Protein AF-A0A2V3XX94-F1 (afdb_monomer)

Foldseek 3Di:
DDDDDDDWDDDPNDTDDPNNVVVVVVCVVQQQWDDDPPDDPDIAGDPSNCVVCVVVVHHDDNDDD

Structure (mmCIF, N/CA/C/O backbone):
data_AF-A0A2V3XX94-F1
#
_entry.id   AF-A0A2V3XX94-F1
#
loop_
_atom_site.group_PDB
_atom_site.id
_atom_site.type_symbol
_atom_site.label_atom_id
_atom_site.label_alt_id
_atom_site.label_comp_id
_atom_site.label_asym_id
_atom_site.label_entity_id
_atom_site.label_seq_id
_atom_site.pdbx_PDB_ins_code
_atom_site.Cartn_x
_atom_site.Cartn_y
_atom_site.Cartn_z
_atom_site.occupancy
_atom_site.B_iso_or_equiv
_atom_site.auth_seq_id
_atom_site.auth_comp_id
_atom_site.auth_asym_id
_atom_site.auth_atom_id
_atom_site.pdbx_PDB_model_num
ATOM 1 N N . MET A 1 1 ? -11.909 1.982 -26.702 1.00 53.69 1 MET A N 1
ATOM 2 C CA . MET A 1 1 ? -11.290 1.441 -25.472 1.00 53.69 1 MET A CA 1
ATOM 3 C C . MET A 1 1 ? -9.898 2.043 -25.376 1.00 53.69 1 MET A C 1
ATOM 5 O O . MET A 1 1 ? -9.175 1.953 -26.358 1.00 53.69 1 MET A O 1
ATOM 9 N N . ARG A 1 2 ? -9.556 2.764 -24.301 1.00 68.19 2 ARG A N 1
ATOM 10 C CA . ARG A 1 2 ? -8.187 3.284 -24.141 1.00 68.19 2 ARG A CA 1
ATOM 11 C C . ARG A 1 2 ? -7.300 2.146 -23.643 1.00 68.19 2 ARG A C 1
ATOM 13 O O . ARG A 1 2 ? -7.623 1.537 -22.629 1.00 68.19 2 ARG A O 1
ATOM 20 N N . SER A 1 3 ? -6.220 1.877 -24.363 1.00 62.78 3 SER A N 1
ATOM 21 C CA . SER A 1 3 ? -5.182 0.927 -23.964 1.00 62.78 3 SER A CA 1
ATOM 22 C C . SER A 1 3 ? -4.010 1.727 -23.406 1.00 62.78 3 SER A C 1
ATOM 24 O O . SER A 1 3 ? -3.563 2.676 -24.048 1.00 62.78 3 SER A O 1
ATOM 26 N N . TYR A 1 4 ? -3.538 1.373 -22.214 1.00 79.94 4 TYR A N 1
ATOM 27 C CA . TYR A 1 4 ? -2.374 1.992 -21.585 1.00 79.94 4 TYR A CA 1
ATOM 28 C C . TYR A 1 4 ? -1.248 0.964 -21.519 1.00 79.94 4 TYR A C 1
ATOM 30 O O . TYR A 1 4 ? -1.485 -0.181 -21.135 1.00 79.94 4 TYR A O 1
ATOM 38 N N . GLU A 1 5 ? -0.035 1.366 -21.886 1.00 83.31 5 GLU A N 1
ATOM 39 C CA . GLU A 1 5 ? 1.147 0.519 -21.753 1.00 83.31 5 GLU A CA 1
ATOM 40 C C . GLU A 1 5 ? 1.739 0.681 -20.348 1.00 83.31 5 GLU A C 1
ATOM 42 O O . GLU A 1 5 ? 2.085 1.785 -19.923 1.00 83.31 5 GLU A O 1
ATOM 47 N N . LEU A 1 6 ? 1.831 -0.423 -19.606 1.00 83.12 6 LEU A N 1
ATOM 48 C CA . LEU A 1 6 ? 2.372 -0.457 -18.250 1.00 83.12 6 LEU A CA 1
ATOM 49 C C . LEU A 1 6 ? 3.669 -1.267 -18.244 1.00 83.12 6 LEU A C 1
ATOM 51 O O . LEU A 1 6 ? 3.660 -2.469 -18.499 1.00 83.12 6 LEU A O 1
ATOM 55 N N . THR A 1 7 ? 4.794 -0.626 -17.920 1.00 82.88 7 THR A N 1
ATOM 56 C CA . THR A 1 7 ? 6.095 -1.306 -17.843 1.00 82.88 7 THR A CA 1
ATOM 57 C C . THR A 1 7 ? 6.376 -1.797 -16.423 1.00 82.88 7 THR A C 1
ATOM 59 O O . THR A 1 7 ? 6.638 -1.006 -15.512 1.00 82.88 7 THR A O 1
ATOM 62 N N . GLY A 1 8 ? 6.393 -3.114 -16.239 1.00 82.62 8 GLY A N 1
ATOM 63 C CA . GLY A 1 8 ? 6.829 -3.782 -15.014 1.00 82.62 8 GLY A CA 1
ATOM 64 C C . GLY A 1 8 ? 7.820 -4.897 -15.323 1.00 82.62 8 GLY A C 1
ATOM 65 O O . GLY A 1 8 ? 7.901 -5.369 -16.455 1.00 82.62 8 GLY A O 1
ATOM 66 N N . ARG A 1 9 ? 8.584 -5.326 -14.318 1.00 78.88 9 ARG A N 1
ATOM 67 C CA . ARG A 1 9 ? 9.368 -6.563 -14.404 1.00 78.88 9 ARG A CA 1
ATOM 68 C C . ARG A 1 9 ? 8.900 -7.511 -13.315 1.00 78.88 9 ARG A C 1
ATOM 70 O O . ARG A 1 9 ? 8.826 -7.115 -12.156 1.00 78.88 9 ARG A O 1
ATOM 77 N N . LYS A 1 10 ? 8.619 -8.755 -13.696 1.00 76.00 10 LYS A N 1
ATOM 78 C CA . LYS A 1 10 ? 8.501 -9.863 -12.753 1.00 76.00 10 LYS A CA 1
ATOM 79 C C . LYS A 1 10 ? 9.892 -10.472 -12.601 1.00 76.00 10 LYS A C 1
ATOM 81 O O . LYS A 1 10 ? 10.425 -10.998 -13.574 1.00 76.00 10 LYS A O 1
ATOM 86 N N . CYS A 1 11 ? 10.494 -10.374 -11.422 1.00 74.75 11 CYS A N 1
ATOM 87 C CA . CYS A 1 11 ? 11.674 -11.168 -11.085 1.00 74.75 11 CYS A CA 1
ATOM 88 C C . CYS A 1 11 ? 11.274 -12.172 -10.009 1.00 74.75 11 CYS A C 1
ATOM 90 O O . CYS A 1 11 ? 10.891 -11.784 -8.910 1.00 74.75 11 CYS A O 1
ATOM 92 N N . TYR A 1 12 ? 11.329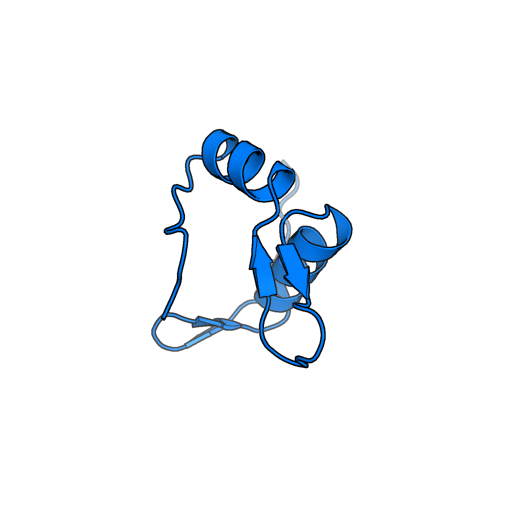 -13.462 -10.350 1.00 71.69 12 TYR A N 1
ATOM 93 C CA . TYR A 1 12 ? 10.804 -14.542 -9.509 1.00 71.69 12 TYR A CA 1
ATOM 94 C C . TYR A 1 12 ? 9.323 -14.295 -9.162 1.00 71.69 12 TYR A C 1
ATOM 96 O O . TYR A 1 12 ? 8.489 -14.340 -10.067 1.00 71.69 12 TYR A O 1
ATOM 104 N N . ASP A 1 13 ? 9.033 -13.937 -7.907 1.00 68.00 13 ASP A N 1
ATOM 105 C CA . ASP A 1 13 ? 7.707 -13.613 -7.360 1.00 68.00 13 ASP A CA 1
ATOM 106 C C . ASP A 1 13 ? 7.531 -12.120 -7.018 1.00 68.00 13 ASP A C 1
ATOM 108 O O . ASP A 1 13 ? 6.515 -11.717 -6.455 1.00 68.00 13 ASP A O 1
ATOM 112 N N . HIS A 1 14 ? 8.501 -11.270 -7.369 1.00 83.19 14 HIS A N 1
ATOM 113 C CA . HIS A 1 14 ? 8.448 -9.833 -7.112 1.00 83.19 14 HIS A CA 1
ATOM 114 C C . HIS A 1 14 ? 7.956 -9.048 -8.334 1.00 83.19 14 HIS A C 1
ATOM 116 O O . HIS A 1 14 ? 8.466 -9.209 -9.448 1.00 83.19 14 HIS A O 1
ATOM 122 N N . LEU A 1 15 ? 6.995 -8.147 -8.106 1.00 82.8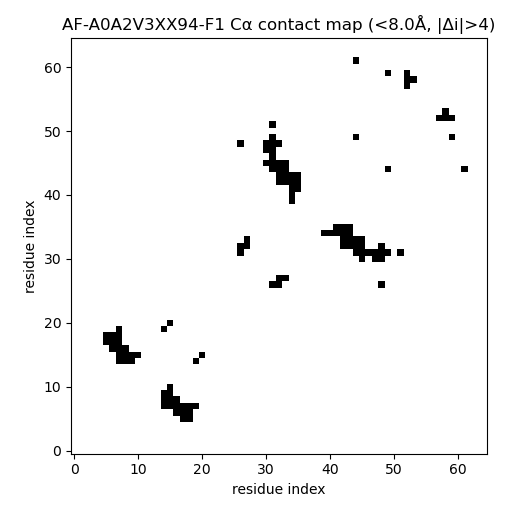8 15 LEU A N 1
ATOM 123 C CA . LEU A 1 15 ? 6.568 -7.141 -9.075 1.00 82.88 15 LEU A CA 1
ATOM 124 C C . LEU A 1 15 ? 7.359 -5.845 -8.864 1.00 82.88 15 LEU A C 1
ATOM 126 O O . LEU A 1 15 ? 7.049 -5.055 -7.975 1.00 82.88 15 LEU A O 1
ATOM 130 N N . GLY A 1 16 ? 8.356 -5.620 -9.717 1.00 84.50 16 GLY A N 1
ATOM 131 C CA . GLY A 1 16 ? 9.205 -4.431 -9.694 1.00 84.50 16 GLY A CA 1
ATOM 132 C C . GLY A 1 16 ? 9.043 -3.534 -10.926 1.00 84.50 16 GLY A C 1
ATOM 133 O O . GLY A 1 16 ? 8.214 -3.756 -11.815 1.00 84.50 16 GLY A O 1
ATOM 134 N N . GLY A 1 17 ? 9.888 -2.505 -11.015 1.00 87.62 17 GLY A N 1
ATOM 135 C CA . GLY A 1 17 ? 9.857 -1.520 -12.101 1.00 87.62 17 GLY A CA 1
ATOM 136 C C . GLY A 1 17 ? 8.775 -0.449 -11.920 1.00 87.62 17 GLY A C 1
ATOM 137 O O . GLY A 1 17 ? 8.183 -0.328 -10.850 1.00 87.62 17 GLY A O 1
ATOM 138 N N . LYS A 1 18 ? 8.523 0.348 -12.970 1.00 90.50 18 LYS A N 1
ATOM 139 C CA . LYS A 1 18 ? 7.616 1.513 -12.902 1.00 90.50 18 LYS A CA 1
ATOM 140 C C . LYS A 1 18 ? 6.203 1.129 -12.458 1.00 90.50 18 LYS A C 1
ATOM 142 O O . LYS A 1 18 ?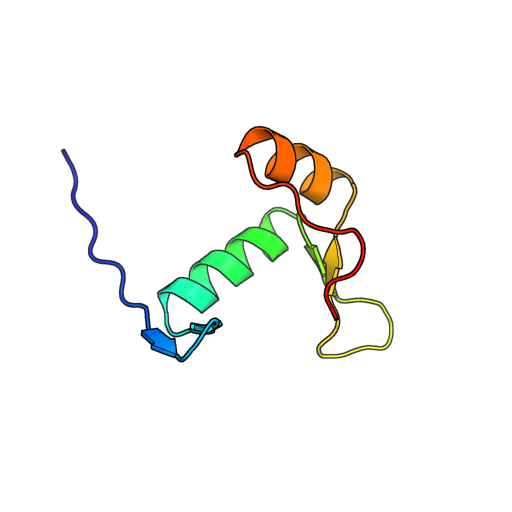 5.599 1.857 -11.681 1.00 90.50 18 LYS A O 1
ATOM 147 N N . LEU A 1 19 ? 5.709 -0.025 -12.906 1.00 90.31 19 LEU A N 1
ATOM 148 C CA . LEU A 1 19 ? 4.416 -0.556 -12.484 1.00 90.31 19 LEU A CA 1
ATOM 149 C C . LEU A 1 19 ? 4.375 -0.887 -10.984 1.00 90.31 19 LEU A C 1
ATOM 151 O O . LEU A 1 19 ? 3.439 -0.475 -10.306 1.00 90.31 19 LEU A O 1
ATOM 155 N N . GLY A 1 20 ? 5.388 -1.585 -10.459 1.00 91.00 20 GLY A N 1
ATOM 156 C CA . GLY A 1 20 ? 5.465 -1.904 -9.028 1.00 91.00 20 GLY A CA 1
ATOM 157 C C . GLY A 1 20 ? 5.503 -0.643 -8.162 1.00 91.00 20 GLY A C 1
ATOM 158 O O . GLY A 1 20 ? 4.753 -0.539 -7.197 1.00 91.00 20 GLY A O 1
ATOM 159 N N . VAL A 1 21 ? 6.293 0.357 -8.572 1.00 92.06 21 VAL A N 1
ATOM 160 C CA . VAL A 1 21 ? 6.353 1.672 -7.908 1.00 92.06 21 VAL A CA 1
ATOM 161 C C . VAL A 1 21 ? 4.997 2.383 -7.941 1.00 92.06 21 VAL A C 1
ATOM 163 O O . VAL A 1 21 ? 4.559 2.901 -6.920 1.00 92.06 21 VAL A O 1
ATOM 166 N N . ALA A 1 22 ? 4.306 2.387 -9.084 1.00 93.94 22 ALA A N 1
ATOM 167 C CA . ALA A 1 22 ? 3.002 3.035 -9.210 1.00 93.94 22 ALA A CA 1
ATOM 168 C C . ALA A 1 22 ? 1.937 2.387 -8.309 1.00 93.94 22 ALA A C 1
ATOM 170 O O . ALA A 1 22 ? 1.192 3.093 -7.632 1.00 93.94 22 ALA A O 1
ATOM 171 N N . ILE A 1 23 ? 1.893 1.051 -8.260 1.00 93.94 23 ILE A N 1
ATOM 172 C CA . ILE A 1 23 ? 0.983 0.316 -7.370 1.00 93.94 23 ILE A CA 1
ATOM 173 C C . ILE A 1 23 ? 1.327 0.607 -5.909 1.00 93.94 23 ILE A C 1
ATOM 175 O O . ILE 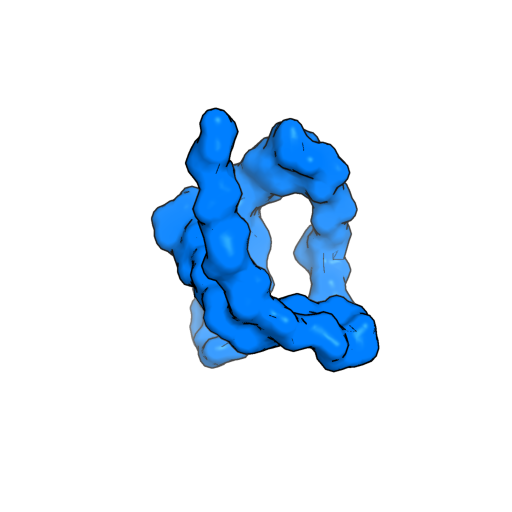A 1 23 ? 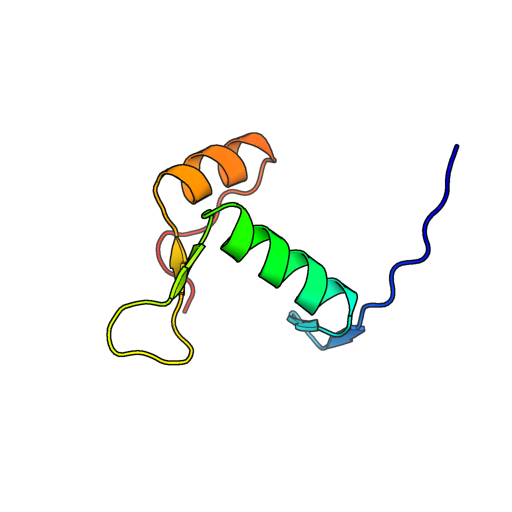0.437 0.899 -5.116 1.00 93.94 23 ILE A O 1
ATOM 179 N N . PHE A 1 24 ? 2.610 0.568 -5.552 1.00 95.12 24 PHE A N 1
ATOM 180 C CA . PHE A 1 24 ? 3.057 0.839 -4.192 1.00 95.12 24 PHE A CA 1
ATOM 181 C C . PHE A 1 24 ? 2.670 2.250 -3.724 1.00 95.12 24 PHE A C 1
ATOM 183 O O . PHE A 1 24 ? 2.079 2.402 -2.655 1.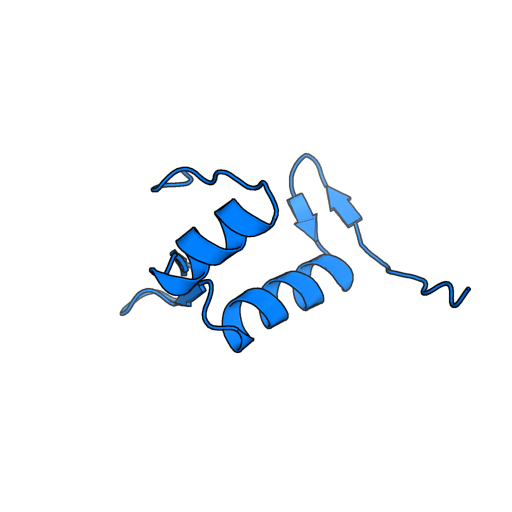00 95.12 24 PHE A O 1
ATOM 190 N N . ASN A 1 25 ? 2.916 3.269 -4.551 1.00 95.56 25 ASN A N 1
ATOM 191 C CA . ASN A 1 25 ? 2.533 4.648 -4.246 1.00 95.56 25 ASN A CA 1
ATOM 192 C C . ASN A 1 25 ? 1.021 4.784 -4.061 1.00 95.56 25 ASN A C 1
ATOM 194 O O . ASN A 1 25 ? 0.585 5.395 -3.091 1.00 95.56 25 ASN A O 1
ATOM 198 N N . PHE A 1 26 ? 0.221 4.152 -4.926 1.00 96.56 26 PHE A N 1
ATOM 199 C CA . PHE A 1 26 ? -1.232 4.132 -4.770 1.00 96.56 26 PHE A CA 1
ATOM 200 C C . PHE A 1 26 ? -1.653 3.562 -3.407 1.00 96.56 26 PHE A C 1
ATOM 202 O O . PHE A 1 26 ? -2.489 4.154 -2.727 1.00 96.56 26 PHE A O 1
ATOM 209 N N . LEU A 1 27 ? -1.066 2.440 -2.976 1.00 96.31 27 LEU A N 1
ATOM 210 C CA . LEU A 1 27 ? -1.403 1.826 -1.687 1.00 96.31 27 LEU A CA 1
ATOM 211 C C . LEU A 1 27 ? -1.088 2.754 -0.502 1.00 96.31 27 LEU A C 1
ATOM 213 O O . LEU A 1 27 ? -1.874 2.810 0.445 1.00 96.31 27 LEU A O 1
ATOM 217 N N . ILE A 1 28 ? 0.015 3.507 -0.565 1.00 96.88 28 ILE A N 1
ATOM 218 C CA . ILE A 1 28 ? 0.391 4.504 0.450 1.00 96.88 28 ILE A CA 1
ATOM 219 C C . ILE A 1 28 ? -0.555 5.710 0.414 1.00 96.88 28 ILE A C 1
ATOM 221 O O . ILE A 1 28 ? -1.144 6.070 1.432 1.00 96.88 28 ILE A O 1
ATOM 225 N N . GLU A 1 29 ? -0.754 6.317 -0.758 1.00 97.44 29 GLU A N 1
ATOM 226 C CA . GLU A 1 29 ? -1.587 7.515 -0.939 1.00 97.44 29 GLU A CA 1
ATOM 227 C C . GLU A 1 29 ? -3.043 7.270 -0.530 1.00 97.44 29 GLU A C 1
ATOM 229 O O . GLU A 1 29 ? -3.688 8.122 0.083 1.00 97.44 29 GLU A O 1
ATOM 234 N N . GLN A 1 30 ? -3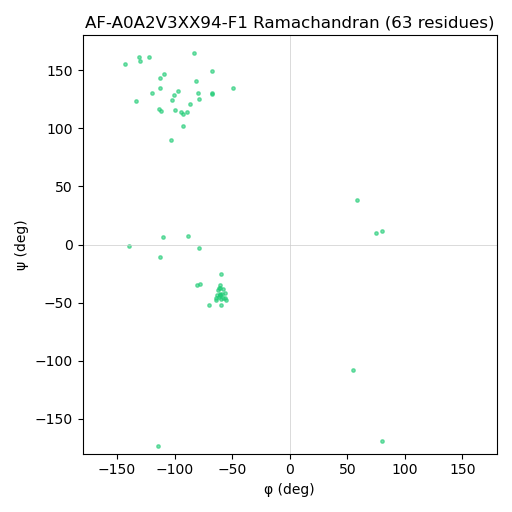.563 6.073 -0.813 1.00 97.75 30 GLN A N 1
ATOM 235 C CA . GLN A 1 30 ? -4.909 5.679 -0.412 1.00 97.75 30 GLN A CA 1
ATOM 236 C C . GLN A 1 30 ? -5.013 5.253 1.056 1.00 97.75 30 GLN A C 1
ATOM 238 O O . GLN A 1 30 ? -6.130 4.996 1.527 1.00 97.75 30 GLN A O 1
ATOM 243 N N . LYS A 1 31 ? -3.892 5.214 1.788 1.00 96.81 31 LYS A N 1
ATOM 244 C CA . LYS A 1 31 ? -3.774 4.732 3.170 1.00 96.81 31 LYS A CA 1
ATOM 245 C C . LYS A 1 31 ? -4.211 3.279 3.336 1.00 96.81 31 LYS A C 1
ATOM 247 O O . LYS A 1 31 ? -4.887 2.947 4.306 1.00 96.81 31 LYS A O 1
ATOM 252 N N . TRP A 1 32 ? -3.905 2.423 2.363 1.00 96.31 32 TRP A N 1
ATOM 253 C CA . TRP A 1 32 ? -4.134 0.979 2.486 1.00 96.31 32 TRP A CA 1
ATOM 254 C C . TRP A 1 32 ? -3.016 0.321 3.294 1.00 96.31 32 TRP A C 1
ATOM 256 O O . TRP A 1 32 ? -3.260 -0.595 4.077 1.00 96.31 32 TRP A O 1
ATOM 266 N N . ILE A 1 33 ? -1.799 0.829 3.134 1.00 95.44 33 ILE A N 1
ATOM 267 C CA . ILE A 1 33 ? -0.644 0.476 3.953 1.00 95.44 33 ILE A CA 1
ATOM 268 C C . ILE A 1 33 ? 0.032 1.757 4.440 1.00 95.44 33 ILE A C 1
ATOM 270 O O . ILE A 1 33 ? -0.114 2.812 3.820 1.00 95.44 33 ILE A O 1
ATOM 274 N N . GLU A 1 34 ? 0.788 1.663 5.525 1.00 95.94 34 GLU A N 1
ATOM 275 C CA . GLU A 1 34 ? 1.580 2.769 6.065 1.00 95.94 34 GLU A CA 1
ATOM 276 C C . GLU A 1 34 ? 2.911 2.270 6.625 1.00 95.94 34 GLU A C 1
ATOM 278 O O . GLU A 1 34 ? 3.056 1.091 6.957 1.00 95.94 34 GLU A O 1
ATOM 283 N N . LEU A 1 35 ? 3.912 3.152 6.667 1.00 96.00 35 LEU A N 1
ATOM 284 C CA . LEU A 1 35 ? 5.221 2.813 7.214 1.00 96.00 35 LEU A CA 1
ATOM 285 C C . LEU A 1 35 ? 5.080 2.583 8.719 1.00 96.00 35 LEU A C 1
ATOM 287 O O . LEU A 1 35 ? 4.530 3.419 9.429 1.00 96.00 35 LEU A O 1
ATOM 291 N N . LYS A 1 36 ? 5.596 1.457 9.204 1.00 94.06 36 LYS A N 1
ATOM 292 C CA . LYS A 1 36 ? 5.621 1.162 10.630 1.00 94.06 36 LYS A CA 1
ATOM 293 C C . LYS A 1 36 ? 6.576 2.121 11.334 1.00 94.06 36 LYS A C 1
ATOM 295 O O . LYS A 1 36 ? 7.743 2.219 10.939 1.00 94.06 36 LYS A O 1
ATOM 300 N N . ASP A 1 37 ? 6.104 2.734 12.413 1.00 93.88 37 ASP A N 1
ATOM 301 C CA . ASP A 1 37 ? 6.905 3.621 13.255 1.00 93.88 37 ASP A CA 1
ATOM 302 C C . ASP A 1 37 ? 8.245 2.990 13.655 1.00 93.88 37 ASP A C 1
ATOM 304 O O . ASP A 1 37 ? 8.327 1.820 14.043 1.00 93.88 37 ASP A O 1
ATOM 308 N N . GLY A 1 38 ? 9.313 3.782 13.542 1.00 94.12 38 GLY A N 1
ATOM 309 C CA . GLY A 1 38 ? 10.675 3.352 13.864 1.00 94.12 38 GLY A CA 1
ATOM 310 C C . GLY A 1 38 ? 11.320 2.416 12.835 1.00 94.12 38 GLY A C 1
ATOM 311 O O . GLY A 1 38 ? 12.385 1.867 13.110 1.00 94.12 38 GLY A O 1
ATOM 312 N N . THR A 1 39 ? 10.716 2.225 11.658 1.00 93.12 39 THR A N 1
ATOM 313 C CA . THR A 1 39 ? 11.289 1.422 10.565 1.00 93.12 39 THR A CA 1
ATOM 314 C C . THR A 1 39 ? 11.430 2.238 9.281 1.00 93.12 39 THR A C 1
ATOM 316 O O . THR A 1 39 ? 10.793 3.273 9.122 1.00 93.12 39 THR A O 1
ATOM 319 N N . SER A 1 40 ? 12.262 1.773 8.348 1.00 91.69 40 SER A N 1
ATOM 320 C CA . SER A 1 40 ? 12.435 2.389 7.020 1.00 91.69 40 SER A CA 1
ATOM 321 C C . SER A 1 40 ? 11.918 1.523 5.869 1.00 91.69 40 SER A C 1
ATOM 323 O O . SER A 1 40 ? 11.831 1.990 4.737 1.00 91.69 40 SER A O 1
ATOM 325 N N . THR A 1 41 ? 11.591 0.260 6.142 1.00 90.19 41 THR A N 1
ATOM 326 C CA . THR A 1 41 ? 11.248 -0.738 5.116 1.00 90.19 41 THR A CA 1
ATOM 327 C C . THR A 1 41 ? 10.080 -1.638 5.507 1.00 90.19 41 THR A C 1
ATOM 329 O O . THR A 1 41 ? 9.690 -2.500 4.724 1.00 90.19 41 THR A O 1
ATOM 332 N N . THR A 1 42 ? 9.516 -1.473 6.709 1.00 91.19 42 THR A N 1
ATOM 333 C CA . THR A 1 42 ? 8.397 -2.299 7.175 1.00 91.19 42 THR A CA 1
ATOM 334 C C . THR A 1 42 ? 7.103 -1.519 7.057 1.00 91.19 42 THR A C 1
ATOM 336 O O . THR A 1 42 ? 6.971 -0.446 7.634 1.00 91.19 42 THR A O 1
ATOM 339 N N . TYR A 1 43 ? 6.131 -2.083 6.353 1.00 93.44 43 TYR A N 1
ATOM 340 C CA . TYR A 1 43 ? 4.811 -1.487 6.189 1.00 93.44 43 TYR A CA 1
ATOM 341 C C . TYR A 1 43 ? 3.768 -2.340 6.897 1.00 93.44 43 TYR A C 1
ATOM 343 O O . TYR A 1 43 ? 3.860 -3.568 6.904 1.00 93.44 43 TYR A O 1
ATOM 351 N N . ILE A 1 44 ? 2.785 -1.683 7.496 1.00 93.69 44 ILE A N 1
ATOM 352 C CA . ILE A 1 44 ? 1.629 -2.325 8.115 1.00 93.69 44 ILE A CA 1
ATOM 353 C C . ILE A 1 44 ? 0.386 -2.062 7.274 1.00 93.69 44 ILE A C 1
ATOM 355 O O . ILE A 1 44 ? 0.251 -1.014 6.643 1.00 93.69 44 ILE A O 1
ATOM 359 N N . MET A 1 45 ? -0.518 -3.037 7.252 1.00 94.38 45 MET A N 1
ATOM 360 C CA . MET A 1 45 ? -1.829 -2.879 6.634 1.00 94.38 45 MET A CA 1
ATOM 361 C C . MET A 1 45 ? -2.744 -2.118 7.591 1.00 94.38 45 MET A C 1
ATOM 363 O O . MET A 1 45 ? -2.858 -2.478 8.762 1.00 94.38 45 MET A O 1
ATOM 367 N N . THR A 1 46 ? -3.407 -1.079 7.090 1.00 94.88 46 THR A N 1
ATOM 368 C CA . THR A 1 46 ?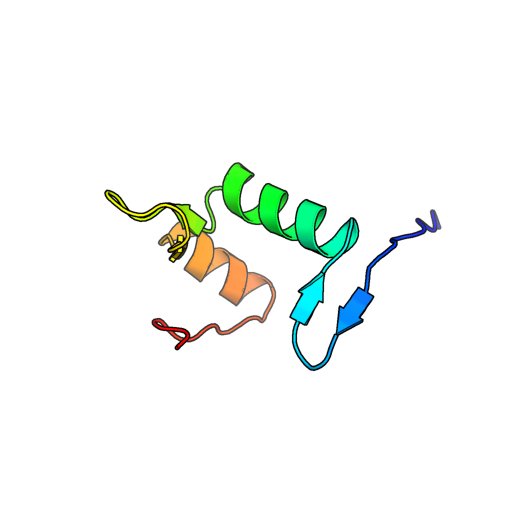 -4.409 -0.340 7.866 1.00 94.88 46 THR A CA 1
ATOM 369 C C . THR A 1 46 ? -5.758 -1.062 7.807 1.00 94.88 46 THR A C 1
ATOM 371 O O . THR A 1 46 ? -6.003 -1.869 6.906 1.00 94.88 46 THR A O 1
ATOM 374 N N . GLN A 1 47 ? -6.692 -0.711 8.6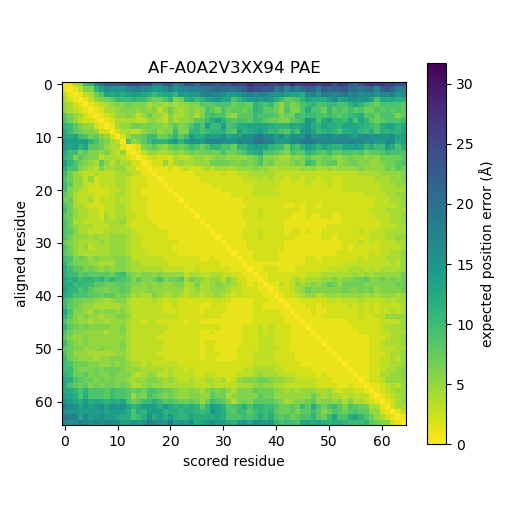96 1.00 94.12 47 GLN A N 1
ATOM 375 C CA . GLN A 1 47 ? -8.071 -1.216 8.621 1.00 94.12 47 GLN A CA 1
ATOM 376 C C . GLN A 1 47 ? -8.722 -0.897 7.261 1.00 94.12 47 GLN A C 1
ATOM 378 O O . GLN A 1 47 ? -9.360 -1.749 6.643 1.00 94.12 47 GLN A O 1
ATOM 383 N N . LYS A 1 48 ? -8.498 0.321 6.747 1.00 95.69 48 LYS A N 1
ATOM 384 C CA . LYS A 1 48 ? -8.980 0.732 5.421 1.00 95.69 48 LYS A CA 1
ATOM 385 C C . LYS A 1 48 ? -8.370 -0.133 4.315 1.00 95.69 48 LYS A C 1
ATOM 387 O O . LYS A 1 48 ? -9.056 -0.458 3.346 1.00 95.69 48 LYS A O 1
ATOM 392 N N . GLY A 1 49 ? -7.090 -0.477 4.429 1.00 95.19 49 GLY A N 1
ATOM 393 C CA . GLY A 1 49 ? -6.421 -1.386 3.506 1.00 95.19 49 GLY A CA 1
ATOM 394 C C . GLY A 1 49 ? -7.080 -2.751 3.482 1.00 95.19 49 GLY A C 1
ATOM 395 O O . GLY A 1 49 ? -7.477 -3.206 2.415 1.00 95.19 49 GLY A O 1
ATOM 396 N N . GLU A 1 50 ? -7.266 -3.363 4.650 1.00 93.31 50 GLU A N 1
ATOM 397 C CA . GLU A 1 50 ? -7.876 -4.688 4.782 1.00 93.31 50 GLU A CA 1
ATOM 398 C C . GLU A 1 50 ? -9.262 -4.758 4.119 1.00 93.31 50 GLU A C 1
ATOM 400 O O . GLU A 1 50 ? -9.536 -5.662 3.326 1.00 93.31 50 GLU A O 1
ATOM 405 N N . GLU A 1 51 ? -10.131 -3.782 4.392 1.00 94.44 51 GLU A N 1
ATOM 406 C CA . GLU A 1 51 ? -11.467 -3.720 3.793 1.00 94.44 51 GLU A CA 1
ATOM 407 C C . GLU A 1 51 ? -11.415 -3.618 2.266 1.00 94.44 51 GLU A C 1
ATOM 409 O O . GLU A 1 51 ? -12.190 -4.272 1.566 1.00 94.44 51 GLU A O 1
ATOM 414 N N . ASN A 1 52 ? -10.516 -2.792 1.728 1.00 95.81 52 ASN A N 1
ATOM 415 C CA . ASN A 1 52 ? -10.445 -2.584 0.287 1.00 95.81 52 ASN A CA 1
ATOM 416 C C . ASN A 1 52 ? -9.737 -3.727 -0.445 1.00 95.81 52 ASN A C 1
ATOM 418 O O . ASN A 1 52 ? -10.181 -4.082 -1.535 1.00 95.81 52 ASN A O 1
ATOM 422 N N . PHE A 1 53 ? -8.726 -4.360 0.157 1.00 94.44 53 PHE A N 1
ATOM 423 C CA . PHE A 1 53 ? -8.143 -5.594 -0.366 1.00 94.44 53 PHE A CA 1
ATOM 424 C C . PHE A 1 53 ? -9.210 -6.687 -0.495 1.00 94.44 53 PHE A C 1
ATOM 426 O O . PHE A 1 53 ? -9.363 -7.263 -1.574 1.00 94.44 53 PHE A O 1
ATOM 433 N N . LYS A 1 54 ? -10.047 -6.877 0.536 1.00 93.25 54 LYS A N 1
ATOM 434 C CA . LYS A 1 54 ? -11.184 -7.812 0.476 1.00 93.25 54 LYS A CA 1
ATOM 435 C C . LYS A 1 54 ? -12.166 -7.464 -0.644 1.00 93.25 54 LYS A C 1
ATOM 437 O O . LYS A 1 54 ? -12.590 -8.360 -1.370 1.00 93.25 54 LYS A O 1
ATOM 442 N N . LYS A 1 55 ? -12.496 -6.179 -0.835 1.00 94.94 55 LYS A N 1
ATOM 443 C CA . LYS A 1 55 ? -13.399 -5.730 -1.918 1.00 94.94 55 LYS A CA 1
ATOM 444 C C . LYS A 1 55 ? -12.875 -6.057 -3.314 1.00 94.94 55 LYS A C 1
ATOM 446 O O . LYS A 1 55 ? -13.676 -6.351 -4.194 1.00 94.94 55 LYS A O 1
ATOM 451 N N . ILE A 1 56 ? -11.559 -6.013 -3.519 1.00 94.69 56 ILE A N 1
ATOM 452 C CA . ILE A 1 56 ? -10.941 -6.380 -4.803 1.00 94.69 56 ILE A CA 1
ATOM 453 C C . ILE A 1 56 ? -10.613 -7.879 -4.906 1.00 94.69 56 ILE A C 1
ATOM 455 O O . ILE A 1 56 ? -9.983 -8.298 -5.872 1.00 94.69 56 ILE A O 1
ATOM 459 N N . GLY A 1 57 ? -11.034 -8.691 -3.930 1.00 93.88 57 GLY A N 1
ATOM 460 C CA . GLY A 1 57 ? -10.831 -10.141 -3.921 1.00 93.88 57 GLY A CA 1
ATOM 461 C C . GLY A 1 57 ? -9.436 -10.592 -3.477 1.00 93.88 57 GLY A C 1
ATOM 462 O O . GLY A 1 57 ? -9.101 -11.763 -3.637 1.00 93.88 57 GLY A O 1
ATOM 463 N N . LEU A 1 58 ? -8.620 -9.697 -2.913 1.00 90.50 58 LEU A N 1
ATOM 464 C CA . LEU A 1 58 ? -7.314 -10.031 -2.348 1.00 90.50 58 LEU A CA 1
ATOM 465 C C . LEU A 1 58 ? -7.438 -10.277 -0.845 1.00 90.50 58 LEU A C 1
ATOM 467 O O . LEU A 1 58 ? -7.710 -9.362 -0.072 1.00 90.50 58 LEU A O 1
ATOM 471 N N . ASN A 1 59 ? -7.201 -11.517 -0.422 1.00 85.81 59 ASN A N 1
ATOM 472 C CA . ASN A 1 59 ? -7.196 -11.888 0.990 1.00 85.81 59 ASN A CA 1
ATOM 473 C C . ASN A 1 59 ? -5.745 -12.040 1.465 1.00 85.81 59 ASN A C 1
ATOM 475 O O . ASN A 1 59 ? -5.139 -13.102 1.323 1.00 85.81 59 ASN A O 1
ATOM 479 N N . LEU A 1 60 ? -5.163 -10.940 1.948 1.00 81.50 60 LEU A N 1
ATOM 480 C CA . LEU A 1 60 ? -3.779 -10.912 2.419 1.00 81.50 60 LEU A CA 1
ATOM 481 C C . LEU A 1 60 ? -3.684 -11.451 3.855 1.00 81.50 60 LEU A C 1
ATOM 483 O O . LEU A 1 60 ? -4.546 -11.140 4.680 1.00 81.50 60 LEU A O 1
ATOM 487 N N . PRO A 1 61 ? -2.643 -12.235 4.191 1.00 77.94 61 PRO A N 1
ATOM 488 C CA . PRO A 1 61 ? -2.397 -12.628 5.570 1.00 77.94 61 PRO A CA 1
ATOM 489 C C . PRO A 1 61 ? -1.992 -11.407 6.405 1.00 77.94 61 PRO A C 1
ATOM 491 O O . PRO A 1 61 ? -1.328 -10.494 5.918 1.00 77.94 61 PRO A O 1
ATOM 494 N N . VAL A 1 62 ? -2.344 -11.424 7.694 1.00 70.31 62 VAL A N 1
ATOM 495 C CA . VAL A 1 62 ? -2.038 -10.340 8.651 1.00 70.31 62 VAL A CA 1
ATOM 496 C C . VAL A 1 62 ? -0.525 -10.098 8.783 1.00 70.31 62 VAL A C 1
ATOM 498 O O . VAL A 1 62 ? -0.093 -8.996 9.110 1.00 70.31 62 VAL A O 1
ATOM 501 N N . VAL A 1 63 ? 0.291 -11.117 8.494 1.00 72.00 63 VAL A N 1
ATOM 502 C CA . VAL A 1 63 ? 1.752 -11.028 8.446 1.00 72.00 63 VAL A CA 1
ATOM 503 C C . VAL A 1 63 ? 2.246 -11.721 7.181 1.00 72.00 63 VAL A C 1
ATOM 505 O O . VAL A 1 63 ? 1.982 -12.906 6.980 1.00 72.00 63 VAL A O 1
ATOM 508 N N . ILE A 1 64 ? 2.995 -10.991 6.358 1.00 68.69 64 ILE A N 1
ATOM 509 C CA . ILE A 1 64 ? 3.789 -11.545 5.259 1.00 68.69 64 ILE A CA 1
ATOM 510 C C . ILE A 1 64 ? 5.227 -11.629 5.786 1.00 68.69 64 ILE A C 1
ATOM 512 O O . ILE A 1 64 ? 5.788 -10.604 6.171 1.00 68.69 64 ILE A O 1
ATOM 516 N N . LYS A 1 65 ? 5.771 -12.845 5.898 1.00 59.47 65 LYS A N 1
ATOM 517 C CA . LYS A 1 65 ? 7.178 -13.086 6.252 1.00 59.47 65 LYS A CA 1
ATOM 518 C C . LYS A 1 65 ? 8.005 -13.296 4.997 1.00 59.47 65 LYS A C 1
ATOM 520 O O . LYS A 1 65 ? 7.470 -13.949 4.075 1.00 59.47 65 LYS A O 1
#

Solvent-accessible surface area (backbone atoms only — not comparable to full-atom values): 4128 Å² total; per-residue (Å²): 133,91,84,79,92,78,60,60,43,76,57,94,93,43,70,34,56,64,40,31,52,54,52,52,49,49,35,45,77,71,46,24,31,44,74,34,88,97,53,92,84,48,68,42,76,33,74,65,17,54,56,50,36,48,74,74,71,45,85,78,68,98,70,86,130

Radius of gyration: 13.46 Å; Cα contacts (8 Å, |Δi|>4): 58; chains: 1; bounding box: 26×22×39 Å

Sequence (65 aa):
MRSYELTGRKCYDHLGGKLGVAIFNFLIEQKWIELKDGTSTTYIMTQKGEENFKKIGLNLPVVIK

pLDDT: mean 87.42, std 10.47, range [53.69, 97.75]

Mean predicted aligned error: 5.52 Å

Secondary structure (DSSP, 8-state):
--------EEETTEEEHHHHHHHHHHHHHTTSEEEPTT-SS-EEE-HHHHHHHHHTT----S---

Organism: NCBI:txid1096246